Protein AF-A0A0B8P9K5-F1 (afdb_monomer)

Foldseek 3Di:
DQLQVQQVVVVVVVQNFPSVQSVVVSVVCCVVVDDQPPDDPVRDGDCDPPPVVVVVVVVVLVVVVVVVVVPDPVVVCPVVVVVVVVVLVVLLVVLVCCLVPPQCVVVPNDPLSVLLSQLSSLPSNPHNSRSVVSSVVCCVPPNDDPVSVVPSCCCRVHVVRVCCSPVVVVVVVVD

Nearest PDB structures (foldseek):
  7ytj-assembly1_A  TM=3.223E-01  e=4.628E+00  Saccharomyces cerevisiae

InterPro domains:
  IPR004445 Sodium/glutamate symport carrier protein GltS [PF03616] (2-143)
  IPR004445 Sodium/glutamate symport carrier protein GltS [PTHR36178] (4-172)

Secondary structure (DSSP, 8-state):
-HHHHHHHHHHTTT----HHHHHHHHHHHHHHHS-TT---TT-PPP-TT-HHHHHHHHHHHHHHHHHHHHT--GGGGGGGHHHHHHHHHHHHHHHHHHIIIIIHHHTTTSHHHHHHHHHHHHHHTT-HHHHHHHHHHHHHHH---HHHHHHHHIIIIIIHHHHHHHHHHHHHHH-

Sequence (175 aa):
MVGVLLNEAISQTGLQLPLFVSCLFAGIVITNLIPQSYPRITGTKWPTRTAAVDLIADIALGTFLAMSLMSMQLWTLIDLAGPIFAILAMQLLLAVVINIFVVFPAMGKTYDAAVVCAGFGGISLGSTPTAMANMSAVSQKYGYSAQAFIVVPLVCAFFIDLANALIIPYFMGMM

Mean predicted aligned error: 8.98 Å

Structure (mmCIF, N/CA/C/O backbone):
data_AF-A0A0B8P9K5-F1
#
_entry.id   AF-A0A0B8P9K5-F1
#
loop_
_atom_site.group_PDB
_atom_site.id
_atom_site.type_symbol
_atom_site.label_atom_id
_atom_site.label_alt_id
_atom_site.label_comp_id
_atom_site.label_asym_id
_atom_site.label_entity_id
_atom_site.label_seq_id
_atom_site.pdbx_PDB_ins_code
_atom_site.Cartn_x
_atom_site.Cartn_y
_atom_site.Cartn_z
_atom_site.occupancy
_atom_site.B_iso_or_equiv
_atom_site.auth_seq_id
_atom_site.auth_comp_id
_atom_site.auth_asym_id
_atom_site.auth_atom_id
_atom_site.pdbx_PDB_model_num
ATOM 1 N N . MET A 1 1 ? -7.172 2.206 -21.882 1.00 61.75 1 MET A N 1
ATOM 2 C CA . MET A 1 1 ? -8.087 1.783 -22.969 1.00 61.75 1 MET A CA 1
ATOM 3 C C . MET A 1 1 ? -8.369 0.287 -22.912 1.00 61.75 1 MET A C 1
ATOM 5 O O . MET A 1 1 ? -9.501 -0.060 -22.626 1.00 61.75 1 MET A O 1
ATOM 9 N N . VAL A 1 2 ? -7.371 -0.596 -23.063 1.00 73.00 2 VAL A N 1
ATOM 10 C CA . VAL A 1 2 ? -7.585 -2.065 -23.015 1.00 73.00 2 VAL A CA 1
ATOM 11 C C . VAL A 1 2 ? -8.272 -2.531 -21.721 1.00 73.00 2 VAL A C 1
ATOM 13 O O . VAL A 1 2 ? -9.226 -3.293 -21.775 1.00 73.00 2 VAL A O 1
ATOM 16 N N . GLY A 1 3 ? -7.857 -2.013 -20.561 1.00 71.81 3 GLY A N 1
ATOM 17 C CA . GLY A 1 3 ? -8.485 -2.342 -19.273 1.00 71.81 3 GLY A CA 1
ATOM 18 C C . GLY A 1 3 ? -9.931 -1.866 -19.093 1.00 71.81 3 GLY A C 1
ATOM 19 O O . GLY A 1 3 ? -10.678 -2.482 -18.340 1.00 71.81 3 GLY A O 1
ATOM 20 N N . VAL A 1 4 ? -10.334 -0.801 -19.794 1.00 76.06 4 VAL A N 1
ATOM 21 C CA . VAL A 1 4 ? -11.711 -0.271 -19.766 1.00 76.06 4 VAL A CA 1
ATOM 22 C C . VAL A 1 4 ? -12.606 -1.133 -20.649 1.00 76.06 4 VAL A C 1
ATOM 24 O O . VAL A 1 4 ? -13.650 -1.580 -20.198 1.00 76.06 4 VAL A O 1
ATOM 27 N N . LEU A 1 5 ? -12.131 -1.471 -21.853 1.00 77.44 5 LEU A N 1
ATOM 28 C CA . LEU A 1 5 ? -12.816 -2.398 -22.760 1.00 77.44 5 LEU A CA 1
ATOM 29 C C . LEU A 1 5 ? -13.004 -3.783 -22.122 1.00 77.44 5 LEU A C 1
ATOM 31 O O . LEU A 1 5 ? -14.058 -4.395 -22.254 1.00 77.44 5 LEU A O 1
ATOM 35 N N . LEU A 1 6 ? -11.998 -4.262 -21.380 1.00 74.12 6 LEU A N 1
ATOM 36 C CA . LEU A 1 6 ? -12.117 -5.489 -20.590 1.00 74.12 6 LEU A CA 1
ATOM 37 C C . LEU A 1 6 ? -13.143 -5.353 -19.460 1.00 74.12 6 LEU A C 1
ATOM 39 O O . LEU A 1 6 ? -13.880 -6.301 -19.216 1.00 74.12 6 LEU A O 1
ATOM 43 N N . ASN A 1 7 ? -13.219 -4.201 -18.786 1.00 76.62 7 ASN A N 1
ATOM 44 C CA . ASN A 1 7 ? -14.226 -3.979 -17.747 1.00 76.62 7 ASN A CA 1
ATOM 45 C C . ASN A 1 7 ? -15.646 -4.016 -18.323 1.00 76.62 7 ASN A C 1
ATOM 47 O O . AS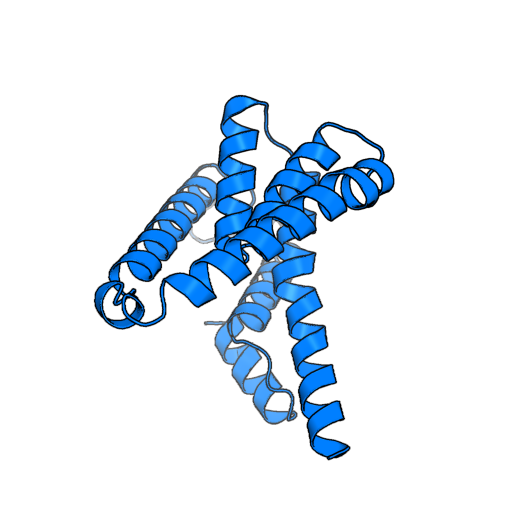N A 1 7 ? -16.508 -4.683 -17.766 1.00 76.62 7 ASN A O 1
ATOM 51 N N . GLU A 1 8 ? -15.869 -3.360 -19.462 1.00 77.44 8 GLU A N 1
ATOM 52 C CA . GLU A 1 8 ? -17.165 -3.356 -20.149 1.00 77.44 8 GLU A CA 1
ATOM 53 C C . GLU A 1 8 ? -17.576 -4.764 -20.595 1.00 77.44 8 GLU A C 1
ATOM 55 O O . GLU A 1 8 ? -18.726 -5.156 -20.403 1.00 77.44 8 GLU A O 1
ATOM 60 N N . ALA A 1 9 ? -16.637 -5.559 -21.119 1.00 74.81 9 ALA A N 1
ATOM 61 C CA . ALA A 1 9 ? -16.892 -6.952 -21.486 1.00 74.81 9 ALA A CA 1
ATOM 62 C C . ALA A 1 9 ? -17.237 -7.829 -20.266 1.00 74.81 9 ALA A C 1
ATOM 64 O O . ALA A 1 9 ? -18.129 -8.671 -20.337 1.00 74.81 9 ALA A O 1
ATOM 65 N N . ILE A 1 10 ? -16.559 -7.615 -19.135 1.00 70.62 10 ILE A N 1
ATOM 66 C CA . ILE A 1 10 ? -16.804 -8.339 -17.880 1.00 70.62 10 ILE A CA 1
ATOM 67 C C . ILE A 1 10 ? -18.134 -7.911 -17.244 1.00 70.62 10 ILE A C 1
ATOM 69 O O . ILE A 1 10 ? -18.879 -8.759 -16.757 1.00 70.62 10 ILE A O 1
ATOM 73 N N . SER A 1 11 ? -18.486 -6.628 -17.310 1.00 69.62 11 SER A N 1
ATOM 74 C CA . SER A 1 11 ? -19.750 -6.102 -16.782 1.00 69.62 11 SER A CA 1
ATOM 75 C C . SER A 1 11 ? -20.970 -6.757 -17.448 1.00 69.62 11 SER A C 1
ATOM 77 O O . SER A 1 11 ? -21.962 -7.054 -16.783 1.00 69.62 11 SER A O 1
ATOM 79 N N . GLN A 1 12 ? -20.867 -7.118 -18.734 1.00 71.00 12 GLN A N 1
ATOM 80 C CA . GLN A 1 12 ? -21.918 -7.865 -19.443 1.00 71.00 12 GLN A CA 1
ATOM 81 C C . GLN A 1 12 ? -22.128 -9.297 -18.922 1.00 71.00 12 GLN A C 1
ATOM 83 O O . GLN A 1 12 ? -23.186 -9.878 -19.152 1.00 71.00 12 GLN A O 1
ATOM 88 N N . THR A 1 13 ? -21.164 -9.866 -18.191 1.00 64.50 13 THR A N 1
ATOM 89 C CA . THR A 1 13 ? -21.288 -11.197 -17.564 1.00 64.50 13 THR A CA 1
ATOM 90 C C . THR A 1 13 ? -21.952 -11.160 -16.181 1.00 64.50 13 THR A C 1
ATOM 92 O O . THR A 1 13 ? -22.089 -12.199 -15.541 1.00 64.50 13 THR A O 1
ATOM 95 N N . GLY A 1 14 ? -22.382 -9.980 -15.711 1.00 66.00 14 GLY A N 1
ATOM 96 C CA . GLY A 1 14 ? -23.017 -9.795 -14.400 1.00 66.00 14 GLY A CA 1
ATOM 97 C C . GLY A 1 14 ? -22.033 -9.658 -13.231 1.00 66.00 14 GLY A C 1
ATOM 98 O O . GLY A 1 14 ? -22.456 -9.486 -12.091 1.00 66.00 14 GLY A O 1
ATOM 99 N N . LEU A 1 15 ? -20.725 -9.695 -13.502 1.00 65.81 15 LEU A N 1
ATOM 100 C CA . LEU A 1 15 ? -19.660 -9.495 -12.521 1.00 65.81 15 LEU A CA 1
ATOM 101 C C . LEU A 1 15 ? -19.269 -8.012 -12.466 1.00 65.81 15 LEU A C 1
ATOM 103 O O . LEU A 1 15 ? -18.616 -7.491 -13.371 1.00 65.81 15 LEU A O 1
ATOM 107 N N . GLN A 1 16 ? -19.650 -7.325 -11.388 1.00 66.38 16 GLN A N 1
ATOM 108 C CA . GLN A 1 16 ? -19.215 -5.950 -11.136 1.00 66.38 16 GLN A CA 1
ATOM 109 C C . GLN A 1 16 ? -17.831 -5.956 -10.487 1.00 66.38 16 GLN A C 1
ATOM 111 O O . GLN A 1 16 ? -17.689 -6.044 -9.270 1.00 66.38 16 GLN A O 1
ATOM 116 N N . LEU A 1 17 ? -16.800 -5.886 -11.326 1.00 68.38 17 LEU A N 1
ATOM 117 C CA . LEU A 1 17 ? -15.412 -5.779 -10.887 1.00 68.38 17 LEU A CA 1
ATOM 118 C C . LEU A 1 17 ? -14.946 -4.314 -10.905 1.00 68.38 17 LEU A C 1
ATOM 120 O O . LEU A 1 17 ? -15.228 -3.603 -11.879 1.00 68.38 17 LEU A O 1
ATOM 124 N N . PRO A 1 18 ? -14.182 -3.857 -9.892 1.00 69.69 18 PRO A N 1
ATOM 125 C CA . PRO A 1 18 ? -13.608 -2.517 -9.891 1.00 69.69 18 PRO A CA 1
ATOM 126 C C . PRO A 1 18 ? -12.758 -2.263 -11.139 1.00 69.69 18 PRO A C 1
ATOM 128 O O . PRO A 1 18 ? -11.951 -3.096 -11.555 1.00 69.69 18 PRO A O 1
ATOM 131 N N . LEU A 1 19 ? -12.903 -1.079 -11.735 1.00 73.06 19 LEU A N 1
ATOM 132 C CA . LEU A 1 19 ? -12.286 -0.741 -13.023 1.00 73.06 19 LEU A CA 1
ATOM 133 C C . LEU A 1 19 ? -10.749 -0.803 -13.001 1.00 73.06 19 LEU A C 1
ATOM 135 O O . LEU A 1 19 ? -10.112 -1.055 -14.025 1.00 73.06 19 LEU A O 1
ATOM 139 N N . PHE A 1 20 ? -10.125 -0.618 -11.836 1.00 71.75 20 PHE A N 1
ATOM 140 C CA . PHE A 1 20 ? -8.677 -0.752 -11.716 1.00 71.75 20 PHE A CA 1
ATOM 141 C C . PHE A 1 20 ? -8.218 -2.220 -11.802 1.00 71.75 20 PHE A C 1
ATOM 143 O O . PHE A 1 20 ? -7.108 -2.460 -12.271 1.00 71.75 20 PHE A O 1
ATOM 150 N N . VAL A 1 21 ? -9.052 -3.198 -11.415 1.00 72.94 21 VAL A N 1
ATOM 151 C CA . VAL A 1 21 ? -8.730 -4.638 -11.455 1.00 72.94 21 VAL A CA 1
ATOM 152 C C . VAL A 1 21 ? -8.571 -5.101 -12.901 1.00 72.94 21 VAL A C 1
ATOM 154 O O . VAL A 1 21 ? -7.568 -5.721 -13.253 1.00 72.94 21 VAL A O 1
ATOM 157 N N . SER A 1 22 ? -9.509 -4.732 -13.776 1.00 78.56 22 SER A N 1
ATOM 158 C CA . SER A 1 22 ? -9.417 -5.027 -15.211 1.00 78.56 22 SER A CA 1
ATOM 159 C C . SER A 1 22 ? -8.262 -4.274 -15.879 1.00 78.56 22 SER A C 1
ATOM 161 O O . SER A 1 22 ? -7.617 -4.811 -16.781 1.00 78.56 22 SER A O 1
ATOM 163 N N . CYS A 1 23 ? -7.940 -3.060 -15.416 1.00 79.25 23 CYS A N 1
ATOM 164 C CA . CYS A 1 23 ? -6.754 -2.324 -15.862 1.00 79.25 23 CYS A CA 1
ATOM 165 C C . CYS A 1 23 ? -5.439 -2.993 -15.442 1.00 79.25 23 CYS A C 1
ATOM 167 O O . CYS A 1 23 ? -4.538 -3.117 -16.275 1.00 79.25 23 CYS A O 1
ATOM 169 N N . LEU A 1 24 ? -5.335 -3.461 -14.196 1.00 78.44 24 LEU A N 1
ATOM 170 C CA . LEU A 1 24 ? -4.181 -4.204 -13.689 1.00 78.44 24 LEU A CA 1
ATOM 171 C C . LEU A 1 24 ? -4.006 -5.511 -14.469 1.00 78.44 24 LEU A C 1
ATOM 173 O O . LEU A 1 24 ? -2.916 -5.790 -14.965 1.00 78.44 24 LEU A O 1
ATOM 177 N N . PHE A 1 25 ? -5.090 -6.272 -14.641 1.00 77.25 25 PHE A N 1
ATOM 178 C CA . PHE A 1 25 ? -5.077 -7.531 -15.382 1.00 77.25 25 PHE A CA 1
ATOM 179 C C . PHE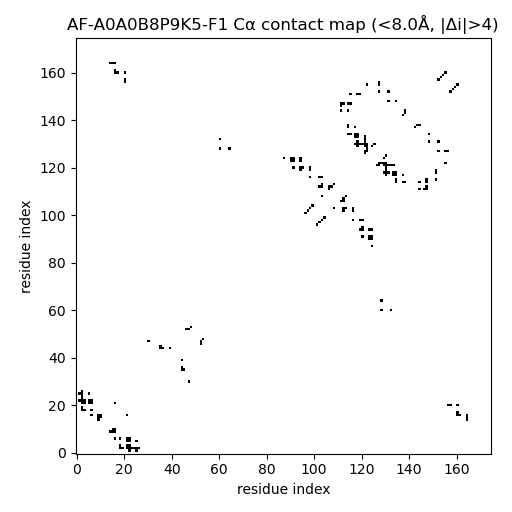 A 1 25 ? -4.654 -7.323 -16.838 1.00 77.25 25 PHE A C 1
ATOM 181 O O . PHE A 1 25 ? -3.766 -8.021 -17.325 1.00 77.25 25 PHE A O 1
ATOM 188 N N . ALA A 1 26 ? -5.198 -6.303 -17.510 1.00 80.12 26 ALA A N 1
ATOM 189 C CA . ALA A 1 26 ? -4.751 -5.912 -18.844 1.00 80.12 26 ALA A CA 1
ATOM 190 C C . ALA A 1 26 ? -3.246 -5.611 -18.867 1.00 80.12 26 ALA A C 1
ATOM 192 O O . ALA A 1 26 ? -2.543 -6.088 -19.753 1.00 80.12 26 ALA A O 1
ATOM 193 N N . GLY A 1 27 ? -2.737 -4.863 -17.884 1.00 77.50 27 GLY A N 1
ATOM 194 C CA . GLY A 1 27 ? -1.311 -4.560 -17.756 1.00 77.50 27 GLY A CA 1
ATOM 195 C C . GLY A 1 27 ? -0.442 -5.810 -17.590 1.00 77.50 27 GLY A C 1
ATOM 196 O O . GLY A 1 27 ? 0.580 -5.936 -18.267 1.00 77.50 27 GLY A O 1
ATOM 197 N N . ILE A 1 28 ? -0.866 -6.756 -16.747 1.00 77.38 28 ILE A N 1
ATOM 198 C CA . ILE A 1 28 ? -0.181 -8.041 -16.530 1.00 77.38 28 ILE A CA 1
ATOM 199 C C . ILE A 1 28 ? -0.156 -8.854 -17.827 1.00 77.38 28 ILE A C 1
ATOM 201 O O . ILE A 1 28 ? 0.909 -9.316 -18.239 1.00 77.38 28 ILE A O 1
ATOM 205 N N . VAL A 1 29 ? -1.307 -8.996 -18.487 1.00 79.75 29 VAL A N 1
ATOM 206 C CA . VAL A 1 29 ? -1.464 -9.748 -19.739 1.00 79.75 29 VAL A CA 1
ATOM 207 C C . VAL A 1 29 ? -0.596 -9.149 -20.840 1.00 7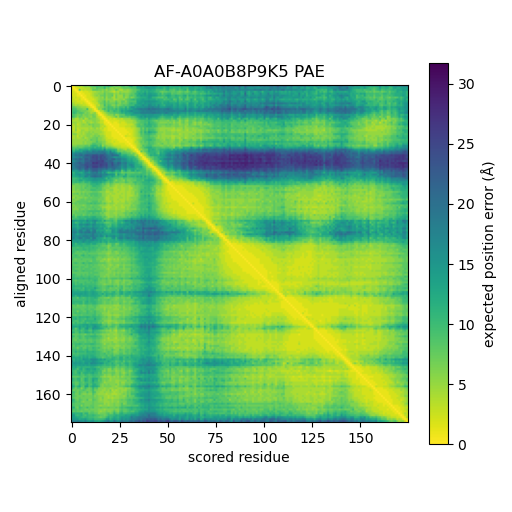9.75 29 VAL A C 1
ATOM 209 O O . VAL A 1 29 ? 0.177 -9.864 -21.469 1.00 79.75 29 VAL A O 1
ATOM 212 N N . ILE A 1 30 ? -0.650 -7.831 -21.024 1.00 77.12 30 ILE A N 1
ATOM 213 C CA . ILE A 1 30 ? 0.163 -7.102 -22.004 1.00 77.12 30 ILE A CA 1
ATOM 214 C C . ILE A 1 30 ? 1.660 -7.290 -21.717 1.00 77.12 30 ILE A C 1
ATOM 216 O O . ILE A 1 30 ? 2.430 -7.563 -22.635 1.00 77.12 30 ILE A O 1
ATOM 220 N N . THR A 1 31 ? 2.078 -7.193 -20.454 1.00 74.94 31 THR A N 1
ATOM 221 C CA . THR A 1 31 ? 3.493 -7.319 -20.068 1.00 74.94 31 THR A CA 1
ATOM 222 C C . THR A 1 31 ? 4.027 -8.746 -20.234 1.00 74.94 31 THR A C 1
ATOM 224 O O . THR A 1 31 ? 5.209 -8.914 -20.519 1.00 74.94 31 THR A O 1
ATOM 227 N N . ASN A 1 32 ? 3.181 -9.770 -20.074 1.00 75.00 32 ASN A N 1
ATOM 228 C CA . ASN A 1 32 ? 3.579 -11.175 -20.225 1.00 75.00 32 ASN A CA 1
ATOM 229 C C . ASN A 1 32 ? 3.453 -11.696 -21.666 1.00 75.00 32 ASN A C 1
ATOM 231 O O . ASN A 1 32 ? 4.258 -12.528 -22.076 1.00 75.00 32 ASN A O 1
ATOM 235 N N . LEU A 1 33 ? 2.460 -11.234 -22.435 1.00 73.62 33 LEU A N 1
ATOM 236 C CA . LEU A 1 33 ? 2.218 -11.700 -23.806 1.00 73.62 33 LEU A CA 1
ATOM 237 C C . LEU A 1 33 ? 3.067 -10.982 -24.849 1.00 73.62 33 LEU A C 1
ATOM 239 O O . LEU A 1 33 ? 3.318 -11.563 -25.901 1.00 73.62 33 LEU A O 1
ATOM 243 N N . ILE A 1 34 ? 3.487 -9.735 -24.609 1.00 68.62 34 ILE A N 1
ATOM 244 C CA . ILE A 1 34 ? 4.313 -9.010 -25.577 1.00 68.62 34 ILE A CA 1
ATOM 245 C C . ILE A 1 34 ? 5.746 -9.551 -25.505 1.00 68.62 34 ILE A C 1
ATOM 247 O O . ILE A 1 34 ? 6.435 -9.326 -24.506 1.00 68.62 34 ILE A O 1
ATOM 251 N N . PRO A 1 35 ? 6.236 -10.239 -26.556 1.00 60.56 35 PRO A N 1
ATOM 252 C CA . PRO A 1 35 ? 7.598 -10.748 -26.581 1.00 60.56 35 PRO A CA 1
ATOM 253 C C . PRO A 1 35 ? 8.589 -9.583 -26.508 1.00 60.56 35 PRO A C 1
ATOM 255 O O . PRO A 1 35 ? 8.377 -8.546 -27.137 1.00 60.56 35 PRO A O 1
ATOM 258 N N . GLN A 1 36 ? 9.740 -9.772 -25.852 1.00 55.34 36 GLN A N 1
ATOM 259 C CA . GLN A 1 36 ? 10.836 -8.781 -25.869 1.00 55.34 36 GLN A CA 1
ATOM 260 C C . GLN A 1 36 ? 11.324 -8.418 -27.286 1.00 55.34 36 GLN A C 1
ATOM 262 O O . GLN A 1 36 ? 12.005 -7.414 -27.469 1.00 55.34 36 GLN A O 1
ATOM 267 N N . SER A 1 37 ? 10.971 -9.244 -28.273 1.00 50.84 37 SER A N 1
ATOM 268 C CA . SER A 1 37 ? 11.275 -9.108 -29.696 1.00 50.84 37 SER A CA 1
ATOM 269 C C . SER A 1 37 ? 10.236 -8.291 -30.482 1.00 50.84 37 SER A C 1
ATOM 271 O O . SER A 1 37 ? 10.418 -8.123 -31.687 1.00 50.84 37 SER A O 1
ATOM 273 N N . TYR A 1 38 ? 9.150 -7.801 -29.871 1.00 50.16 38 TYR A N 1
ATOM 274 C CA . TYR A 1 38 ? 8.123 -7.071 -30.618 1.00 50.16 38 TYR A CA 1
ATOM 275 C C . TYR A 1 38 ? 8.683 -5.730 -31.128 1.00 50.16 38 TYR A C 1
ATOM 277 O O . TYR A 1 38 ? 9.071 -4.885 -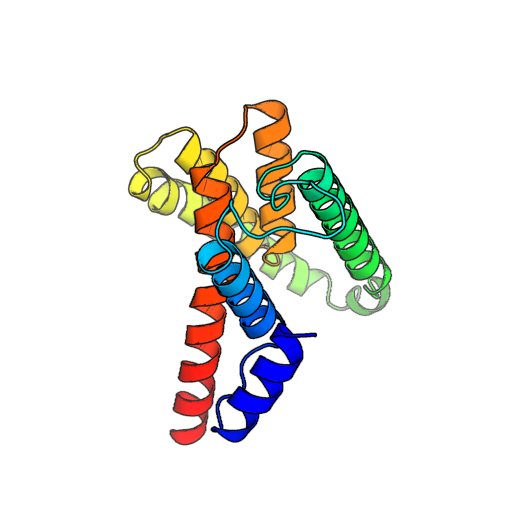30.312 1.00 50.16 38 TYR A O 1
ATOM 285 N N . PRO A 1 39 ? 8.752 -5.511 -32.454 1.00 49.84 39 PRO A N 1
ATOM 286 C CA . PRO A 1 39 ? 9.360 -4.318 -33.017 1.00 49.84 39 PRO A CA 1
ATOM 287 C C . PRO A 1 39 ? 8.427 -3.135 -32.766 1.00 49.84 39 PRO A C 1
ATOM 289 O O . PRO A 1 39 ? 7.371 -2.996 -33.380 1.00 49.84 39 PRO A O 1
ATOM 292 N N . ARG A 1 40 ? 8.797 -2.282 -31.811 1.00 57.06 40 ARG A N 1
ATOM 293 C CA . ARG A 1 40 ? 8.148 -0.985 -31.626 1.00 57.06 40 ARG A CA 1
ATOM 294 C C . ARG A 1 40 ? 8.764 0.037 -32.566 1.00 57.06 40 ARG A C 1
ATOM 296 O O . ARG A 1 40 ? 9.970 0.044 -32.787 1.00 57.06 40 ARG A O 1
ATOM 303 N N . ILE A 1 41 ? 7.921 0.957 -33.023 1.00 54.38 41 ILE A N 1
ATOM 304 C CA . ILE A 1 41 ? 8.254 2.089 -33.904 1.00 54.38 41 ILE A CA 1
ATOM 305 C C . ILE A 1 41 ? 9.385 2.969 -33.321 1.00 54.38 41 ILE A C 1
ATOM 307 O O . ILE A 1 41 ? 10.090 3.647 -34.054 1.00 54.38 41 ILE A O 1
ATOM 311 N N . THR A 1 42 ? 9.593 2.921 -32.001 1.00 53.88 42 THR A N 1
ATOM 312 C CA . THR A 1 42 ? 10.634 3.642 -31.250 1.00 53.88 42 THR A CA 1
ATOM 313 C C . THR A 1 42 ? 11.948 2.869 -31.048 1.00 53.88 42 THR A C 1
ATOM 315 O O . THR A 1 42 ? 12.882 3.428 -30.484 1.00 53.88 42 THR A O 1
ATOM 318 N N . GLY A 1 43 ? 12.046 1.594 -31.450 1.00 52.78 43 GLY A N 1
ATOM 319 C CA . GLY A 1 43 ? 13.263 0.774 -31.299 1.00 52.78 43 GLY A CA 1
ATOM 320 C C . GLY A 1 43 ? 13.629 0.372 -29.859 1.00 52.78 43 GLY A C 1
ATOM 321 O O . GLY A 1 43 ? 14.638 -0.294 -29.641 1.00 52.78 43 GLY A O 1
ATOM 322 N N . THR A 1 44 ? 12.825 0.749 -28.863 1.00 54.94 44 THR A N 1
ATOM 323 C CA . THR A 1 44 ? 13.096 0.483 -27.445 1.00 54.94 44 THR A CA 1
ATOM 324 C C . THR A 1 44 ? 12.370 -0.764 -26.942 1.00 54.94 44 THR A C 1
ATOM 326 O O . THR A 1 44 ? 11.210 -1.020 -27.279 1.00 54.94 44 THR A O 1
ATOM 329 N N . LYS A 1 45 ? 13.065 -1.548 -26.101 1.00 60.34 45 LYS A N 1
ATOM 330 C CA . LYS A 1 45 ? 12.474 -2.668 -25.353 1.00 60.34 45 LYS A CA 1
ATOM 331 C C . LYS A 1 45 ? 11.298 -2.165 -24.514 1.00 60.34 45 LYS A C 1
ATOM 333 O O . LYS A 1 45 ? 11.283 -1.013 -24.082 1.00 60.34 45 LYS A O 1
ATOM 338 N N . TRP A 1 46 ? 10.318 -3.035 -24.270 1.00 63.12 46 TRP A N 1
ATOM 339 C CA . TRP A 1 46 ? 9.204 -2.722 -23.377 1.00 63.12 46 TRP A CA 1
ATOM 340 C C . TRP A 1 46 ? 9.755 -2.215 -22.024 1.00 63.12 46 TRP A C 1
ATOM 342 O O . TRP A 1 46 ? 10.568 -2.923 -21.424 1.00 63.12 46 TRP A O 1
ATOM 352 N N . PRO A 1 47 ? 9.369 -1.011 -21.550 1.00 64.31 47 PRO A N 1
ATOM 353 C CA . PRO A 1 47 ? 9.985 -0.348 -20.397 1.00 64.31 47 PRO A CA 1
ATOM 354 C C . PRO A 1 47 ? 9.504 -0.945 -19.063 1.00 64.31 47 PRO A C 1
ATOM 356 O O . PRO A 1 47 ? 9.069 -0.241 -18.160 1.00 64.31 47 PRO A O 1
ATOM 359 N N . THR A 1 48 ? 9.547 -2.268 -18.923 1.00 63.28 48 THR A N 1
ATOM 360 C CA . THR A 1 48 ? 9.305 -2.926 -17.636 1.00 63.28 48 THR A CA 1
ATOM 361 C C . THR A 1 48 ? 10.528 -2.704 -16.757 1.00 63.28 48 THR A C 1
ATOM 363 O O . THR A 1 48 ? 11.645 -2.985 -17.190 1.00 63.28 48 THR A O 1
ATOM 366 N N . ARG A 1 49 ? 10.316 -2.243 -15.515 1.00 65.56 49 ARG A N 1
ATOM 367 C CA . ARG A 1 49 ? 11.376 -2.018 -14.508 1.00 65.56 49 ARG A CA 1
ATOM 368 C C . ARG A 1 49 ? 12.429 -0.980 -14.920 1.00 65.56 49 ARG A C 1
ATOM 370 O O . ARG A 1 49 ? 13.601 -1.105 -14.577 1.00 65.56 49 ARG A O 1
ATOM 377 N N . THR A 1 50 ? 12.033 0.031 -15.690 1.00 77.88 50 THR A N 1
ATOM 378 C CA . THR A 1 50 ? 12.896 1.191 -15.957 1.00 77.88 50 THR A CA 1
ATOM 379 C C . THR A 1 50 ? 12.639 2.290 -14.936 1.00 77.88 50 THR A C 1
ATOM 381 O O . THR A 1 50 ? 11.479 2.547 -14.621 1.00 77.88 50 THR A O 1
AT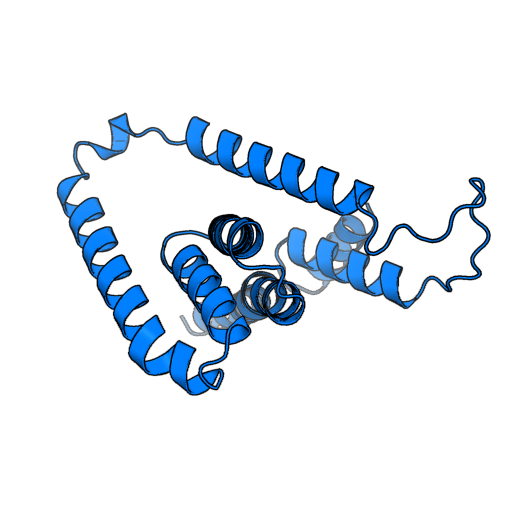OM 384 N N . ALA A 1 51 ? 13.684 3.024 -14.544 1.00 76.56 51 ALA A N 1
ATOM 385 C CA . ALA A 1 51 ? 13.579 4.164 -13.626 1.00 76.56 51 ALA A CA 1
ATOM 386 C C . ALA A 1 51 ? 12.551 5.225 -14.070 1.00 76.56 51 ALA A C 1
ATOM 388 O O . ALA A 1 51 ? 11.962 5.905 -13.240 1.00 76.56 51 ALA A O 1
ATOM 389 N N . ALA A 1 52 ? 12.290 5.346 -15.378 1.00 81.88 52 ALA A N 1
ATOM 390 C CA . ALA A 1 52 ? 11.248 6.227 -15.901 1.00 81.88 52 ALA A CA 1
ATOM 391 C C . ALA A 1 52 ? 9.830 5.804 -15.471 1.00 81.88 52 ALA A C 1
ATOM 393 O O . ALA A 1 52 ? 9.003 6.660 -15.178 1.00 81.88 52 ALA A O 1
ATOM 394 N N . VAL A 1 53 ? 9.544 4.499 -15.419 1.00 81.88 53 VAL A N 1
ATOM 395 C CA . VAL A 1 53 ? 8.238 3.980 -14.976 1.00 81.88 53 VAL A CA 1
ATOM 396 C C . VAL A 1 53 ? 8.090 4.116 -13.467 1.00 81.88 53 VAL A C 1
ATOM 398 O O . VAL A 1 53 ? 7.024 4.522 -13.014 1.00 81.88 53 VAL A O 1
ATOM 401 N N . ASP A 1 54 ? 9.159 3.859 -12.712 1.00 80.50 54 ASP A N 1
ATOM 402 C CA . ASP A 1 54 ? 9.156 4.041 -11.256 1.00 80.50 54 ASP A CA 1
ATOM 403 C C . ASP A 1 54 ? 8.924 5.517 -10.891 1.00 80.50 54 ASP A C 1
ATOM 405 O O . ASP A 1 54 ? 8.065 5.820 -10.068 1.00 80.50 54 ASP A O 1
ATOM 409 N N . LEU A 1 55 ? 9.574 6.453 -11.596 1.00 84.81 55 LEU A N 1
ATOM 410 C CA . LEU A 1 55 ? 9.348 7.891 -11.415 1.00 84.81 55 LEU A CA 1
ATOM 411 C C . LEU A 1 55 ? 7.893 8.295 -11.704 1.00 84.81 55 LEU A C 1
ATOM 413 O O . LEU A 1 55 ? 7.307 9.084 -10.965 1.00 84.81 55 LEU A O 1
ATOM 417 N N . ILE A 1 56 ? 7.296 7.762 -12.775 1.00 87.25 56 ILE A N 1
ATOM 418 C CA . ILE A 1 56 ? 5.886 8.021 -13.098 1.00 87.25 56 ILE A CA 1
ATOM 419 C C . ILE A 1 56 ? 4.975 7.467 -11.997 1.00 87.25 56 ILE A C 1
ATOM 421 O O . ILE A 1 56 ? 4.018 8.141 -11.615 1.00 87.25 56 ILE A O 1
ATOM 425 N N . ALA A 1 57 ? 5.264 6.269 -11.481 1.00 82.25 57 ALA A N 1
ATOM 426 C CA . ALA A 1 57 ? 4.497 5.658 -10.401 1.00 82.25 57 ALA A CA 1
ATOM 427 C C . ALA A 1 57 ? 4.572 6.490 -9.110 1.00 82.25 57 ALA A C 1
ATOM 429 O O . ALA A 1 57 ? 3.533 6.746 -8.502 1.00 82.25 57 ALA A O 1
ATOM 430 N N . ASP A 1 58 ? 5.758 6.979 -8.744 1.00 83.94 58 ASP A N 1
ATOM 431 C CA . ASP A 1 58 ? 5.955 7.833 -7.569 1.00 83.94 58 ASP A CA 1
ATOM 432 C C . ASP A 1 58 ? 5.219 9.175 -7.704 1.00 83.94 58 ASP A C 1
ATOM 434 O O . ASP A 1 58 ? 4.521 9.600 -6.778 1.00 83.94 58 ASP A O 1
ATOM 438 N N . ILE A 1 59 ? 5.301 9.827 -8.872 1.00 89.19 59 ILE A N 1
ATOM 439 C CA . ILE A 1 59 ? 4.572 11.079 -9.140 1.00 89.19 59 ILE A CA 1
ATOM 440 C C . ILE A 1 59 ? 3.056 10.843 -9.100 1.00 89.19 59 ILE A C 1
ATOM 442 O O . ILE A 1 59 ? 2.320 11.633 -8.502 1.00 89.19 59 ILE A O 1
ATOM 446 N N . ALA A 1 60 ? 2.570 9.758 -9.710 1.00 87.56 60 ALA A N 1
ATOM 447 C CA . ALA A 1 60 ? 1.151 9.413 -9.706 1.00 87.56 60 ALA A CA 1
ATOM 448 C C . ALA A 1 60 ? 0.639 9.116 -8.288 1.00 87.56 60 ALA A C 1
ATOM 450 O O . ALA A 1 60 ? -0.423 9.614 -7.910 1.00 87.56 60 ALA A O 1
ATOM 451 N N . LEU A 1 61 ? 1.404 8.367 -7.485 1.00 85.19 61 LEU A N 1
ATOM 452 C CA . LEU A 1 61 ? 1.078 8.076 -6.089 1.00 85.19 61 LEU A CA 1
ATOM 453 C C . LEU A 1 61 ? 1.037 9.361 -5.253 1.00 85.19 61 LEU A C 1
ATOM 455 O O . LEU A 1 61 ? 0.063 9.595 -4.537 1.00 85.19 61 LEU A O 1
ATOM 459 N N . GLY A 1 62 ? 2.049 10.224 -5.384 1.00 85.31 62 GLY A N 1
ATOM 460 C CA . GLY A 1 62 ? 2.090 11.513 -4.693 1.00 85.31 62 GLY A CA 1
ATOM 461 C C . GLY A 1 62 ? 0.909 12.414 -5.064 1.00 85.31 62 GLY A C 1
ATOM 462 O O . GLY A 1 62 ? 0.268 12.991 -4.186 1.00 85.31 62 GLY A O 1
ATOM 463 N N . THR A 1 63 ? 0.556 12.468 -6.351 1.00 87.81 63 THR A N 1
ATOM 464 C CA . THR A 1 63 ? -0.600 13.240 -6.839 1.00 87.81 63 THR A CA 1
ATOM 465 C C . THR A 1 63 ? -1.915 12.668 -6.305 1.00 87.81 63 THR A C 1
ATOM 467 O O . THR A 1 63 ? -2.782 13.423 -5.868 1.00 87.81 63 THR A O 1
ATOM 470 N N . PHE A 1 64 ? -2.063 11.340 -6.279 1.00 85.69 64 PHE A N 1
ATOM 471 C CA . PHE A 1 64 ? -3.237 10.674 -5.712 1.00 85.69 64 PHE A CA 1
ATOM 472 C C . PHE A 1 64 ? -3.423 10.997 -4.223 1.00 85.69 64 PHE A C 1
ATOM 474 O O . PHE A 1 64 ? -4.531 11.331 -3.792 1.00 85.69 64 PHE A O 1
ATOM 481 N N . LEU A 1 65 ? -2.343 10.932 -3.441 1.00 84.62 65 LEU A N 1
ATOM 482 C CA . LEU A 1 65 ? -2.375 11.264 -2.017 1.00 84.62 65 LEU A CA 1
ATOM 483 C C . LEU A 1 65 ? -2.727 12.741 -1.802 1.00 84.62 65 LEU A C 1
ATOM 485 O O . LEU A 1 65 ? -3.566 13.048 -0.957 1.00 84.62 65 LEU A O 1
ATOM 489 N N . ALA A 1 66 ? -2.162 13.647 -2.605 1.00 86.75 66 ALA A N 1
ATOM 490 C CA . ALA A 1 66 ? -2.478 15.072 -2.541 1.00 86.75 66 ALA A CA 1
ATOM 491 C C . ALA A 1 66 ? -3.959 15.357 -2.849 1.00 86.75 66 ALA A C 1
ATOM 493 O O . ALA A 1 66 ? -4.614 16.080 -2.098 1.00 86.75 66 ALA A O 1
ATOM 494 N N . MET A 1 67 ? -4.513 14.747 -3.903 1.00 87.44 67 MET A N 1
ATOM 495 C CA . MET A 1 67 ? -5.938 14.878 -4.240 1.00 87.44 67 MET A CA 1
ATOM 496 C C . MET A 1 67 ? -6.840 14.328 -3.128 1.00 87.44 67 MET A C 1
ATOM 498 O O . MET A 1 67 ? -7.817 14.975 -2.751 1.00 87.44 67 MET A O 1
ATOM 502 N N . SER A 1 68 ? -6.488 13.165 -2.570 1.00 82.44 68 SER A N 1
ATOM 503 C CA . SER A 1 68 ? -7.246 12.539 -1.480 1.00 82.44 68 SER A CA 1
ATOM 504 C C . SER A 1 68 ? -7.289 13.427 -0.232 1.00 82.44 68 SER A C 1
ATOM 506 O O . SER A 1 68 ? -8.338 13.562 0.394 1.00 82.44 68 SER A O 1
ATOM 508 N N . LEU A 1 69 ? -6.168 14.076 0.107 1.00 82.81 69 LEU A N 1
ATOM 509 C CA . LEU A 1 69 ? -6.077 14.987 1.251 1.00 82.81 69 LEU A CA 1
ATOM 510 C C . LEU A 1 69 ? -6.824 16.308 1.015 1.00 82.81 69 LEU A C 1
ATOM 512 O O . LEU A 1 69 ? -7.478 16.800 1.929 1.00 82.81 69 LEU A O 1
ATOM 516 N N . MET A 1 70 ? -6.772 16.870 -0.196 1.00 84.50 70 MET A N 1
ATOM 517 C CA . MET A 1 70 ? -7.466 18.125 -0.522 1.00 84.50 70 MET A CA 1
ATOM 518 C C . MET A 1 70 ? -8.997 17.978 -0.498 1.00 84.50 70 MET A C 1
ATOM 520 O O . MET A 1 70 ? -9.705 18.933 -0.189 1.00 84.50 70 MET A O 1
ATOM 524 N N . SER A 1 71 ? -9.513 16.784 -0.801 1.00 77.88 71 SER A N 1
ATOM 525 C CA . SER A 1 71 ? -10.953 16.501 -0.803 1.00 77.88 71 SER A CA 1
ATOM 526 C C . SER A 1 71 ? -11.541 16.245 0.595 1.00 77.88 71 SER A C 1
ATOM 528 O O . SER A 1 71 ? -12.764 16.145 0.726 1.00 77.88 71 SER A O 1
ATOM 530 N N . MET A 1 72 ? -10.711 16.112 1.636 1.00 80.19 72 MET A N 1
ATOM 531 C CA . MET A 1 72 ? -11.175 15.849 3.000 1.00 80.19 72 MET A CA 1
ATOM 532 C C . MET A 1 72 ? -11.715 17.122 3.655 1.00 80.19 72 MET A C 1
ATOM 534 O O . MET A 1 72 ? -10.974 18.046 3.987 1.00 80.19 72 MET A O 1
ATOM 538 N N . GLN A 1 73 ? -13.018 17.145 3.926 1.00 77.06 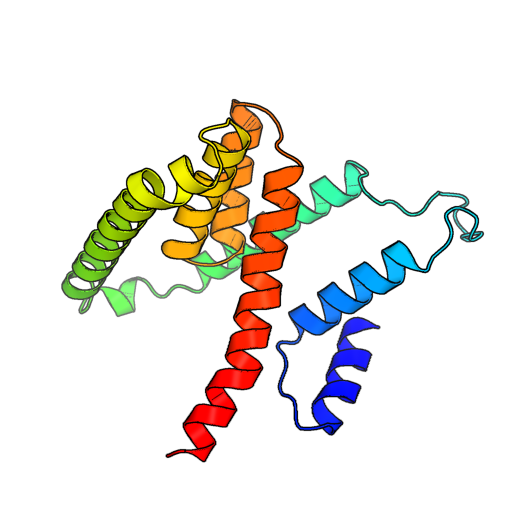73 GLN A N 1
ATOM 539 C CA . GLN A 1 73 ? -13.669 18.229 4.662 1.00 77.06 73 GLN A CA 1
ATOM 540 C C . GLN A 1 73 ? -13.480 18.053 6.174 1.00 77.06 73 GLN A C 1
ATOM 542 O O . GLN A 1 73 ? -14.439 17.793 6.899 1.00 77.06 73 GLN A O 1
ATOM 547 N N . LEU A 1 74 ? -12.242 18.203 6.664 1.00 72.44 74 LEU A N 1
ATOM 548 C CA . LEU A 1 74 ? -11.876 17.982 8.075 1.00 72.44 74 LEU A CA 1
ATOM 549 C C . LEU A 1 74 ? -12.765 18.756 9.063 1.00 72.44 74 LEU A C 1
ATOM 551 O O . LEU A 1 74 ? -13.016 18.277 10.164 1.00 72.44 74 LEU A O 1
ATOM 555 N N . TRP A 1 75 ? -13.285 19.917 8.655 1.00 74.75 75 TRP A N 1
ATOM 556 C CA . TRP A 1 75 ? -14.189 20.727 9.472 1.00 74.75 75 TRP A CA 1
ATOM 557 C C . TRP A 1 75 ? -15.546 20.056 9.727 1.00 74.75 75 TRP A C 1
ATOM 559 O O . TRP A 1 75 ? -16.105 20.230 10.803 1.00 74.75 75 TRP A O 1
ATOM 569 N N . THR A 1 76 ? -16.063 19.257 8.786 1.00 74.88 76 THR A N 1
ATOM 570 C CA . THR A 1 76 ? -17.332 18.515 8.957 1.00 74.88 76 THR A CA 1
ATOM 571 C C . THR A 1 76 ? -17.193 17.314 9.890 1.00 74.88 76 THR A C 1
ATOM 573 O O . THR A 1 76 ? -18.190 16.796 10.382 1.00 74.88 76 THR A O 1
ATOM 576 N N . LEU A 1 77 ? -15.956 16.884 10.163 1.00 70.06 77 LEU A N 1
ATOM 577 C CA . LEU A 1 77 ? -15.654 15.755 11.040 1.00 70.06 77 LEU A CA 1
ATOM 578 C C . LEU A 1 77 ? -15.378 16.194 12.488 1.00 70.06 77 LEU A C 1
ATOM 580 O O . LEU A 1 77 ? -15.223 15.325 13.340 1.00 70.06 77 LEU A O 1
ATOM 584 N N . ILE A 1 78 ? -15.322 17.500 12.792 1.00 75.19 78 ILE A N 1
A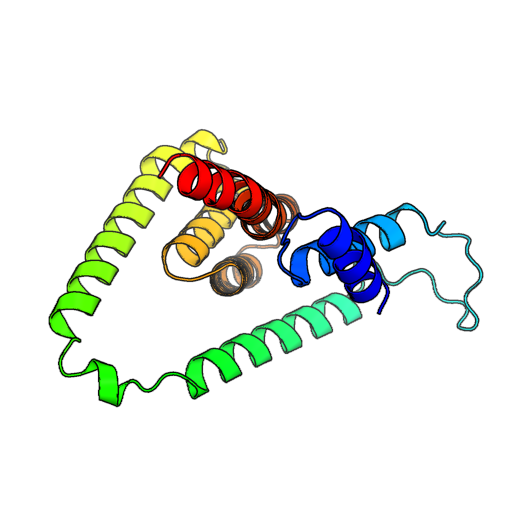TOM 585 C CA . ILE A 1 78 ? -14.975 18.003 14.136 1.00 75.19 78 ILE A CA 1
ATOM 586 C C . ILE A 1 78 ? -15.976 17.515 15.189 1.00 75.19 78 ILE A C 1
ATOM 588 O O . ILE A 1 78 ? -15.561 17.035 16.244 1.00 75.19 78 ILE A O 1
ATOM 592 N N . ASP A 1 79 ? -17.272 17.539 14.877 1.00 80.44 79 ASP A N 1
ATOM 593 C CA . ASP A 1 79 ? -18.321 17.083 15.799 1.00 80.44 79 ASP A CA 1
ATOM 594 C C . ASP A 1 79 ? -18.263 15.564 16.056 1.00 80.44 79 ASP A C 1
ATOM 596 O O . ASP A 1 79 ? -18.744 15.076 17.078 1.00 80.44 79 ASP A O 1
ATOM 600 N N . LEU A 1 80 ? -17.619 14.806 15.159 1.00 80.38 80 LEU A N 1
ATOM 601 C CA . LEU A 1 80 ? -17.389 13.362 15.272 1.00 80.38 80 LEU A CA 1
ATOM 602 C C . LEU A 1 80 ? -15.924 13.014 15.595 1.00 80.38 80 LEU A C 1
ATOM 604 O O . LEU A 1 80 ? -15.553 11.836 15.597 1.00 80.38 80 LEU A O 1
ATOM 608 N N . ALA A 1 81 ? -15.080 14.004 15.902 1.00 81.31 81 ALA A N 1
ATOM 609 C CA . ALA A 1 81 ? -13.642 13.794 16.057 1.00 81.31 81 ALA A CA 1
ATOM 610 C C . ALA A 1 81 ? -13.313 12.833 17.207 1.00 81.31 81 ALA A C 1
ATOM 612 O O . ALA A 1 81 ? -12.413 12.007 17.075 1.00 81.31 81 ALA A O 1
ATOM 613 N N . GLY A 1 82 ? -14.071 12.894 18.310 1.00 86.44 82 GLY A N 1
ATOM 614 C CA . GLY A 1 82 ? -13.906 11.991 19.453 1.00 86.44 82 GLY A CA 1
ATOM 615 C C . GLY A 1 82 ? -14.069 10.512 19.068 1.00 86.44 82 GLY A C 1
ATOM 616 O O . GLY A 1 82 ? -13.117 9.742 19.218 1.00 86.44 82 GLY A O 1
ATOM 617 N N . PRO A 1 83 ? -15.235 10.103 18.530 1.00 87.50 83 PRO A N 1
ATOM 618 C CA . PRO A 1 83 ? -15.451 8.745 18.029 1.00 87.50 83 PRO A CA 1
ATOM 619 C C . PRO A 1 83 ? -14.433 8.298 16.973 1.00 87.50 83 PRO A C 1
ATOM 621 O O . PRO A 1 83 ? -13.918 7.183 17.056 1.00 87.50 83 PRO A O 1
ATOM 624 N N . ILE A 1 84 ? -14.094 9.162 16.010 1.00 88.69 84 ILE A N 1
ATOM 625 C CA . ILE A 1 84 ? -13.129 8.834 14.950 1.00 88.69 84 ILE A CA 1
ATOM 626 C C . ILE A 1 84 ? -11.745 8.562 15.543 1.00 88.69 84 ILE A C 1
ATOM 628 O O . ILE A 1 84 ? -11.107 7.571 15.192 1.00 88.69 84 ILE A O 1
ATOM 632 N N . PHE A 1 85 ? -11.290 9.400 16.474 1.00 88.25 85 PHE A N 1
ATOM 633 C CA . PHE A 1 85 ? -9.990 9.222 17.111 1.00 88.25 85 PHE A CA 1
ATOM 634 C C . PHE A 1 85 ? -9.926 7.925 17.923 1.00 88.25 85 PHE A C 1
ATOM 636 O O . PHE A 1 85 ? -8.921 7.218 17.869 1.00 88.25 85 PHE A O 1
ATOM 643 N N . ALA A 1 86 ? -11.006 7.569 18.626 1.00 91.25 86 ALA A N 1
ATOM 644 C CA . ALA A 1 86 ? -11.088 6.308 19.359 1.00 91.25 86 ALA A CA 1
ATOM 645 C C . ALA A 1 86 ? -10.992 5.090 18.424 1.00 91.25 86 ALA A C 1
ATOM 647 O O . ALA A 1 86 ? -10.237 4.156 18.708 1.00 91.25 86 ALA A O 1
ATOM 648 N N . ILE A 1 87 ? -11.701 5.120 17.290 1.00 91.50 87 ILE A N 1
ATOM 649 C CA . ILE A 1 87 ? -11.651 4.054 16.279 1.00 91.50 87 ILE A CA 1
ATOM 650 C C . ILE A 1 87 ? -10.248 3.954 15.683 1.00 91.50 87 ILE A C 1
ATOM 652 O O . ILE A 1 87 ? -9.676 2.867 15.676 1.00 91.50 87 ILE A O 1
ATOM 656 N N . LEU A 1 88 ? -9.658 5.072 15.252 1.00 89.94 88 LEU A N 1
ATOM 657 C CA . LEU A 1 88 ? -8.316 5.088 14.666 1.00 89.94 88 LEU A CA 1
ATOM 658 C C . LEU A 1 88 ? -7.250 4.611 15.657 1.00 89.94 88 LEU A C 1
ATOM 660 O O . LEU A 1 88 ? -6.350 3.867 15.274 1.00 89.94 88 LEU A O 1
ATOM 664 N N . ALA A 1 89 ? -7.356 4.990 16.932 1.00 91.25 89 ALA A N 1
ATOM 665 C CA . ALA A 1 89 ? -6.446 4.522 17.971 1.00 91.25 89 ALA A CA 1
ATOM 666 C C . ALA A 1 89 ? -6.576 3.008 18.191 1.00 91.25 89 ALA A C 1
ATOM 668 O O . ALA A 1 89 ? -5.568 2.302 18.216 1.00 91.25 89 ALA A O 1
ATOM 669 N N . MET A 1 90 ? -7.803 2.488 18.299 1.00 93.62 90 MET A N 1
ATOM 670 C CA . MET A 1 90 ? -8.037 1.048 18.432 1.00 93.62 90 MET A CA 1
ATOM 671 C C . MET A 1 90 ? -7.551 0.282 17.195 1.00 93.62 90 MET A C 1
ATOM 673 O O . MET A 1 90 ? -6.900 -0.753 17.329 1.00 93.62 90 MET A O 1
ATOM 677 N N . GLN A 1 91 ? -7.806 0.810 16.001 1.00 92.38 91 GLN A N 1
ATOM 678 C CA . GLN A 1 91 ? -7.371 0.246 14.726 1.00 92.38 91 GLN A CA 1
ATOM 679 C C . GLN A 1 91 ? -5.846 0.223 14.613 1.00 92.38 91 GLN A C 1
ATOM 681 O O . GLN A 1 91 ? -5.283 -0.799 14.230 1.00 92.38 91 GLN A O 1
ATOM 686 N N . LEU A 1 92 ? -5.165 1.299 15.017 1.00 92.44 92 LEU A N 1
ATOM 687 C CA . LEU A 1 92 ? -3.706 1.355 15.085 1.00 92.44 92 LEU A CA 1
ATOM 688 C C . LEU A 1 92 ? -3.149 0.319 16.061 1.00 92.44 92 LEU A C 1
ATOM 690 O O . LEU A 1 92 ? -2.223 -0.409 15.707 1.00 92.44 92 LEU A O 1
ATOM 694 N N . LEU A 1 93 ? -3.717 0.219 17.263 1.00 93.69 93 LEU A N 1
ATOM 695 C CA . LEU A 1 93 ? -3.281 -0.757 18.261 1.00 93.69 93 LEU A CA 1
ATOM 696 C C . LEU A 1 93 ? -3.452 -2.191 17.750 1.00 93.69 93 LEU A C 1
ATOM 698 O O . LEU A 1 93 ? -2.503 -2.973 17.803 1.00 93.69 93 LEU A O 1
ATOM 702 N N . LEU A 1 94 ? -4.623 -2.525 17.206 1.00 93.56 94 LEU A N 1
ATOM 703 C CA . LEU A 1 94 ? -4.892 -3.845 16.634 1.00 93.56 94 LEU A CA 1
ATOM 704 C C . LEU A 1 94 ? -3.967 -4.148 15.454 1.00 93.56 94 LEU A C 1
ATOM 706 O O . LEU A 1 94 ? -3.388 -5.232 15.403 1.00 93.56 94 LEU A O 1
ATOM 710 N N . ALA A 1 95 ? -3.776 -3.188 14.547 1.00 92.38 95 ALA A N 1
ATOM 711 C CA . ALA A 1 95 ? -2.876 -3.342 13.413 1.00 92.38 95 ALA A CA 1
ATOM 712 C C . ALA A 1 95 ? -1.448 -3.629 13.885 1.00 92.38 95 ALA A C 1
ATOM 714 O O . ALA A 1 95 ? -0.843 -4.581 13.404 1.00 92.38 95 ALA A O 1
ATOM 715 N N . VAL A 1 96 ? -0.926 -2.876 14.861 1.00 92.56 96 VAL A N 1
ATOM 716 C CA . VAL A 1 96 ? 0.424 -3.077 15.417 1.00 92.56 96 VAL A CA 1
ATOM 717 C C . VAL A 1 96 ? 0.559 -4.443 16.091 1.00 92.56 96 VAL A C 1
ATOM 719 O O . VAL A 1 96 ? 1.533 -5.152 15.834 1.00 92.56 96 VAL A O 1
ATOM 722 N N . VAL A 1 97 ? -0.418 -4.842 16.911 1.00 94.06 97 VAL A N 1
ATOM 723 C CA . VAL A 1 97 ? -0.422 -6.153 17.580 1.00 94.06 97 VAL A CA 1
ATOM 724 C C . VAL A 1 97 ? -0.412 -7.278 16.545 1.00 94.06 97 VAL A C 1
ATOM 726 O O . VAL A 1 97 ? 0.447 -8.157 16.602 1.00 94.06 97 VAL A O 1
ATOM 729 N N . ILE A 1 98 ? -1.299 -7.231 15.551 1.00 93.06 98 ILE A N 1
ATOM 730 C CA . ILE A 1 98 ? -1.354 -8.238 14.481 1.00 93.06 98 ILE A CA 1
ATOM 731 C C . ILE A 1 98 ? -0.041 -8.262 13.692 1.00 93.06 98 ILE A C 1
ATOM 733 O O . ILE A 1 98 ? 0.472 -9.336 13.374 1.00 93.06 98 ILE A O 1
ATOM 737 N N . ASN A 1 99 ? 0.549 -7.099 13.425 1.00 91.06 99 ASN A N 1
ATOM 738 C CA . ASN A 1 99 ? 1.798 -7.017 12.680 1.00 91.06 99 ASN A CA 1
ATOM 739 C C . ASN A 1 99 ? 2.948 -7.727 13.400 1.00 91.06 99 ASN A C 1
ATOM 741 O O . ASN A 1 99 ? 3.697 -8.484 12.788 1.00 91.06 99 ASN A O 1
ATOM 745 N N . ILE A 1 100 ? 3.076 -7.496 14.708 1.00 90.88 100 ILE A N 1
ATOM 746 C CA . ILE A 1 100 ? 4.170 -8.038 15.520 1.00 90.88 100 ILE A CA 1
ATOM 747 C C . ILE A 1 100 ? 3.955 -9.524 15.819 1.00 90.88 100 ILE A C 1
ATOM 749 O O . ILE A 1 100 ? 4.899 -10.308 15.719 1.00 90.88 100 ILE A O 1
ATOM 753 N N . PHE A 1 101 ? 2.736 -9.922 16.190 1.00 91.44 101 PHE A N 1
ATOM 754 C CA . PHE A 1 101 ? 2.461 -11.278 16.675 1.00 91.44 101 PHE A CA 1
ATOM 755 C C . PHE A 1 101 ? 2.061 -12.267 15.581 1.00 91.44 101 PHE A C 1
ATOM 757 O O . PHE A 1 101 ? 2.243 -13.467 15.775 1.00 91.44 101 PHE A O 1
ATOM 764 N N . VAL A 1 102 ? 1.533 -11.798 14.447 1.00 91.69 102 VAL A N 1
ATOM 765 C CA . VAL A 1 102 ? 1.035 -12.669 13.371 1.00 91.69 102 VAL A CA 1
ATOM 766 C C . VAL A 1 102 ? 1.844 -12.472 12.097 1.00 91.69 102 VAL A C 1
ATOM 768 O O . VAL A 1 102 ? 2.496 -13.410 11.648 1.00 91.69 102 VAL A O 1
ATOM 771 N N . VAL A 1 103 ? 1.857 -11.263 11.530 1.00 88.94 103 VAL A N 1
ATOM 772 C CA . VAL A 1 103 ? 2.433 -11.019 10.192 1.00 88.94 103 VAL A CA 1
ATOM 773 C C . VAL A 1 103 ? 3.950 -11.223 10.186 1.00 88.94 103 VAL A C 1
ATOM 775 O O . VAL A 1 103 ? 4.470 -11.986 9.371 1.00 88.94 103 VAL A O 1
ATOM 778 N N . PHE A 1 104 ? 4.665 -10.609 11.131 1.00 90.06 104 PHE A N 1
ATOM 779 C CA . PHE A 1 104 ? 6.122 -10.698 11.220 1.00 90.06 104 PHE A CA 1
ATOM 780 C C . PHE A 1 104 ? 6.648 -12.135 11.423 1.00 90.06 104 PHE A C 1
ATOM 782 O O . PHE A 1 104 ? 7.554 -12.541 10.685 1.00 90.06 104 PHE A O 1
ATOM 789 N N . PRO A 1 105 ? 6.115 -12.948 12.362 1.00 89.00 105 PRO A N 1
ATOM 790 C CA . PRO A 1 105 ? 6.528 -14.342 12.487 1.00 89.00 105 PRO A CA 1
ATOM 791 C C . PRO A 1 105 ? 6.054 -15.214 11.321 1.00 89.00 105 PRO A C 1
ATOM 793 O O . PRO A 1 105 ? 6.824 -16.075 10.898 1.00 89.00 105 PRO A O 1
ATOM 796 N N . ALA A 1 106 ? 4.857 -14.988 10.766 1.00 88.25 106 ALA A N 1
ATOM 797 C CA . ALA A 1 106 ? 4.360 -15.764 9.625 1.00 88.25 106 ALA A CA 1
ATOM 798 C C . ALA A 1 106 ? 5.215 -15.573 8.362 1.00 88.25 106 ALA A C 1
ATOM 800 O O . ALA A 1 106 ? 5.388 -16.509 7.588 1.00 88.25 106 ALA A O 1
ATOM 801 N N . MET A 1 107 ? 5.798 -14.386 8.178 1.00 84.44 107 MET A N 1
ATOM 802 C CA . MET A 1 107 ? 6.696 -14.082 7.058 1.00 84.44 107 MET A CA 1
ATOM 803 C C . MET A 1 107 ? 8.167 -14.462 7.304 1.00 84.44 107 MET A C 1
ATOM 805 O O . MET A 1 107 ? 9.037 -14.121 6.504 1.00 84.44 107 MET A O 1
ATOM 809 N N . GLY A 1 108 ? 8.478 -15.167 8.396 1.00 85.50 108 GLY A N 1
ATOM 810 C CA . GLY A 1 108 ? 9.828 -15.682 8.644 1.00 85.50 108 GLY A CA 1
ATOM 811 C C . GLY A 1 108 ? 10.817 -14.667 9.229 1.00 85.50 108 GLY A C 1
ATOM 812 O O . GLY A 1 108 ? 12.015 -14.938 9.237 1.00 85.50 108 GLY A O 1
ATOM 813 N N . LYS A 1 109 ? 10.336 -13.531 9.762 1.00 87.44 109 LYS A N 1
ATOM 814 C CA . LYS A 1 109 ? 11.136 -12.534 10.510 1.00 87.44 109 LYS A CA 1
ATOM 815 C C . LYS A 1 109 ? 12.330 -11.941 9.736 1.00 87.44 109 LYS A C 1
ATOM 817 O O . LYS A 1 109 ? 13.351 -11.601 10.332 1.00 87.44 109 LYS A O 1
ATOM 822 N N . THR A 1 110 ? 12.222 -11.823 8.415 1.00 89.44 110 THR A N 1
ATOM 823 C CA . THR A 1 110 ? 13.256 -11.239 7.543 1.00 89.44 110 THR A CA 1
ATOM 824 C C . THR A 1 110 ? 13.061 -9.731 7.341 1.00 89.44 110 THR A C 1
ATOM 826 O O . THR A 1 110 ? 12.062 -9.149 7.766 1.00 89.44 110 THR A O 1
ATOM 829 N N . TYR A 1 111 ? 14.006 -9.072 6.660 1.00 86.94 111 TYR A N 1
ATOM 830 C CA . TYR A 1 111 ? 13.826 -7.680 6.229 1.00 86.94 111 TYR A CA 1
ATOM 831 C C . TYR A 1 111 ? 12.596 -7.515 5.326 1.00 86.94 111 TYR A C 1
ATOM 833 O O . TYR A 1 111 ? 11.814 -6.587 5.514 1.00 86.94 111 TYR A O 1
ATOM 841 N N . ASP A 1 112 ? 12.366 -8.461 4.412 1.00 85.88 112 ASP A N 1
ATOM 842 C CA . ASP A 1 112 ? 11.176 -8.457 3.559 1.00 85.88 112 ASP A CA 1
ATOM 843 C C . ASP A 1 112 ? 9.893 -8.530 4.394 1.00 85.88 112 ASP A C 1
ATOM 845 O O . ASP A 1 112 ? 8.946 -7.795 4.118 1.00 85.88 112 ASP A O 1
ATOM 849 N N . ALA A 1 113 ? 9.887 -9.325 5.474 1.00 86.56 113 ALA A N 1
ATOM 850 C CA . ALA A 1 113 ? 8.784 -9.346 6.431 1.00 86.56 113 ALA A CA 1
ATOM 851 C C . ALA A 1 113 ? 8.564 -7.969 7.075 1.00 86.56 113 ALA A C 1
ATOM 853 O O . ALA A 1 113 ? 7.426 -7.537 7.201 1.00 86.56 113 ALA A O 1
ATOM 854 N N . ALA A 1 114 ? 9.628 -7.243 7.435 1.00 88.38 114 ALA A N 1
ATOM 855 C CA . ALA A 1 114 ? 9.511 -5.895 7.992 1.00 88.38 114 ALA A CA 1
ATOM 856 C C . ALA A 1 114 ? 8.928 -4.885 6.983 1.00 88.38 114 ALA A C 1
ATOM 858 O O . ALA A 1 114 ? 8.099 -4.053 7.361 1.00 88.38 114 ALA A O 1
ATOM 859 N N . VAL A 1 115 ? 9.299 -4.978 5.700 1.00 89.44 115 VAL A N 1
ATOM 860 C CA . VAL A 1 115 ? 8.717 -4.135 4.638 1.00 89.44 115 VAL A CA 1
ATOM 861 C C . VAL A 1 115 ? 7.249 -4.501 4.397 1.00 89.44 115 VAL A C 1
ATOM 863 O O . VAL A 1 115 ? 6.411 -3.605 4.287 1.00 89.44 115 VAL A O 1
ATOM 866 N N . VAL A 1 116 ? 6.898 -5.791 4.392 1.00 89.62 116 VAL A N 1
ATOM 867 C CA . VAL A 1 116 ? 5.494 -6.227 4.310 1.00 89.62 116 VAL A CA 1
ATOM 868 C C . VAL A 1 116 ? 4.700 -5.748 5.520 1.00 89.62 116 VAL A C 1
ATOM 870 O O . VAL A 1 116 ? 3.591 -5.253 5.346 1.00 89.62 116 VAL A O 1
ATOM 873 N N . CYS A 1 117 ? 5.271 -5.793 6.723 1.00 90.31 117 CYS A N 1
ATOM 874 C CA . CYS A 1 117 ? 4.656 -5.244 7.926 1.00 90.31 117 CYS A CA 1
ATOM 875 C C . CYS A 1 117 ? 4.397 -3.731 7.799 1.00 90.31 117 CYS A C 1
ATOM 877 O O . CYS A 1 117 ? 3.332 -3.249 8.193 1.00 90.31 117 CYS A O 1
ATOM 879 N N . ALA A 1 118 ? 5.329 -2.966 7.221 1.00 90.00 118 ALA A N 1
ATOM 880 C CA . ALA A 1 118 ? 5.127 -1.538 6.956 1.00 90.00 118 ALA A CA 1
ATOM 881 C C . ALA A 1 118 ? 3.966 -1.292 5.974 1.00 90.00 118 ALA A C 1
ATOM 883 O O . ALA A 1 118 ? 3.144 -0.395 6.191 1.00 90.00 118 ALA A O 1
ATOM 884 N N . GLY A 1 119 ? 3.860 -2.133 4.941 1.00 89.44 119 GLY A N 1
ATOM 885 C CA . GLY A 1 119 ? 2.731 -2.145 4.012 1.00 89.44 119 GLY A CA 1
ATOM 886 C C . GLY A 1 119 ? 1.416 -2.505 4.694 1.00 89.44 119 GLY A C 1
ATOM 887 O O . GLY A 1 119 ? 0.442 -1.768 4.581 1.00 89.44 119 GLY A O 1
ATOM 888 N N . PHE A 1 120 ? 1.395 -3.585 5.472 1.00 89.31 120 PHE A N 1
ATOM 889 C CA . PHE A 1 120 ? 0.217 -4.057 6.194 1.00 89.31 120 PHE A CA 1
ATOM 890 C C . PHE A 1 120 ? -0.335 -2.992 7.144 1.00 89.31 120 PHE A C 1
ATOM 892 O O . PHE A 1 120 ? -1.542 -2.750 7.157 1.00 89.31 120 PHE A O 1
ATOM 899 N N . GLY A 1 121 ? 0.538 -2.299 7.882 1.00 89.19 121 GLY A N 1
ATOM 900 C CA . GLY A 1 121 ? 0.137 -1.162 8.712 1.00 89.19 121 GLY A CA 1
ATOM 901 C C . GLY A 1 121 ? -0.471 -0.023 7.888 1.00 89.19 121 GLY A C 1
ATOM 902 O O . GLY A 1 121 ? -1.480 0.553 8.286 1.00 89.19 121 GLY A O 1
ATOM 903 N N . GLY A 1 122 ? 0.093 0.264 6.710 1.00 87.56 122 GLY A N 1
ATOM 904 C CA . GLY A 1 122 ? -0.424 1.292 5.805 1.00 87.56 122 GLY A CA 1
ATOM 905 C C . GLY A 1 122 ? -1.781 0.952 5.182 1.00 87.56 122 GLY A C 1
ATOM 906 O O . GLY A 1 122 ? -2.631 1.835 5.116 1.00 87.56 122 GLY A O 1
ATOM 907 N N . ILE A 1 123 ? -2.017 -0.302 4.780 1.00 87.44 123 ILE A N 1
ATOM 908 C CA . ILE A 1 123 ? -3.336 -0.765 4.305 1.00 87.44 123 ILE A CA 1
ATOM 909 C C . ILE A 1 123 ? -4.335 -0.730 5.454 1.00 87.44 123 ILE A C 1
ATOM 911 O O . ILE A 1 123 ? -5.428 -0.199 5.294 1.00 87.44 123 ILE A O 1
ATOM 915 N N . SER A 1 124 ? -3.949 -1.264 6.615 1.00 86.19 124 SER A N 1
ATOM 916 C CA . SER A 1 124 ? -4.856 -1.416 7.753 1.00 86.19 124 SER A CA 1
ATOM 917 C C . SER A 1 124 ? -5.389 -0.085 8.255 1.00 86.19 124 SER A C 1
ATOM 919 O O . SER A 1 124 ? -6.497 -0.063 8.760 1.00 86.19 124 SER A O 1
ATOM 921 N N . LEU A 1 125 ? -4.627 1.004 8.135 1.00 84.88 125 LEU A N 1
ATOM 922 C CA . LEU A 1 125 ? -5.019 2.348 8.578 1.00 84.88 125 LEU A CA 1
ATOM 923 C C . LEU A 1 125 ? -5.669 3.197 7.480 1.00 84.88 125 LEU A C 1
ATOM 925 O O . LEU A 1 125 ? -6.105 4.314 7.748 1.00 84.88 125 LEU A O 1
ATOM 929 N N . GLY A 1 126 ? -5.697 2.707 6.243 1.00 83.69 126 GLY A N 1
ATOM 930 C CA . GLY A 1 126 ? -6.122 3.500 5.102 1.00 83.69 126 GLY A CA 1
ATOM 931 C C . GLY A 1 126 ? -6.453 2.630 3.904 1.00 83.69 126 GLY A C 1
ATOM 932 O O . GLY A 1 126 ? -7.514 2.020 3.840 1.00 83.69 126 GLY A O 1
ATOM 933 N N . SER A 1 127 ? -5.572 2.636 2.910 1.00 83.06 127 SER A N 1
ATOM 934 C CA . SER A 1 127 ? -5.797 1.978 1.626 1.00 83.06 127 SER A CA 1
ATOM 935 C C . SER A 1 127 ? -4.486 1.481 1.003 1.00 83.06 127 SER A C 1
ATOM 937 O O . SER A 1 127 ? -3.386 1.722 1.499 1.00 83.06 127 SER A O 1
ATOM 939 N N . THR A 1 128 ? -4.570 0.778 -0.123 1.00 83.75 128 THR A N 1
ATOM 940 C CA . THR A 1 128 ? -3.396 0.338 -0.897 1.00 83.75 128 THR A CA 1
ATOM 941 C C . THR A 1 128 ? -2.345 1.442 -1.146 1.00 83.75 128 THR A C 1
ATOM 943 O O . THR A 1 128 ? -1.157 1.174 -0.957 1.00 83.75 128 THR A O 1
ATOM 946 N N . PRO A 1 129 ? -2.699 2.691 -1.514 1.00 80.69 129 PRO A N 1
ATOM 947 C CA . PRO A 1 129 ? -1.709 3.754 -1.703 1.00 80.69 129 PRO A CA 1
ATOM 948 C C . PRO A 1 129 ? -0.989 4.180 -0.415 1.00 80.69 129 PRO A C 1
ATOM 950 O O . PRO A 1 129 ? 0.193 4.520 -0.479 1.00 80.69 129 PRO A O 1
ATOM 953 N N . THR A 1 130 ? -1.625 4.112 0.761 1.00 86.94 130 THR A N 1
ATOM 954 C CA . THR A 1 130 ? -0.932 4.395 2.033 1.00 86.94 130 THR A CA 1
ATOM 955 C C . THR A 1 130 ? 0.049 3.283 2.402 1.00 86.94 130 THR A C 1
ATOM 957 O O . THR A 1 130 ? 1.120 3.565 2.939 1.00 86.94 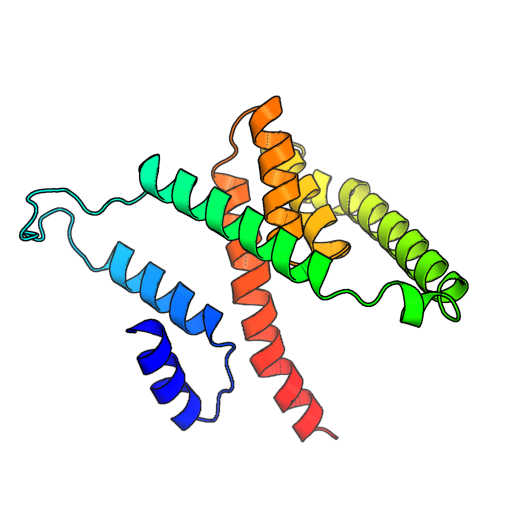130 THR A O 1
ATOM 960 N N . ALA A 1 131 ? -0.239 2.028 2.044 1.00 88.06 131 ALA A N 1
ATOM 961 C CA . ALA A 1 131 ? 0.748 0.952 2.146 1.00 88.06 131 ALA A CA 1
ATOM 962 C C . ALA A 1 131 ? 1.953 1.158 1.239 1.00 88.06 131 ALA A C 1
ATOM 964 O O . ALA A 1 131 ? 3.083 1.036 1.706 1.00 88.06 131 ALA A O 1
ATOM 965 N N . MET A 1 132 ? 1.722 1.511 -0.026 1.00 87.19 132 MET A N 1
ATOM 966 C CA . MET A 1 132 ? 2.806 1.794 -0.968 1.00 87.19 132 MET A CA 1
ATOM 967 C C . MET A 1 132 ? 3.687 2.940 -0.469 1.00 87.19 132 MET A C 1
ATOM 969 O O . MET A 1 132 ? 4.907 2.807 -0.461 1.00 87.19 132 MET A O 1
ATOM 973 N N . ALA A 1 133 ? 3.086 4.018 0.041 1.00 86.81 133 ALA A N 1
ATOM 974 C CA . ALA A 1 133 ? 3.830 5.129 0.629 1.00 86.81 133 ALA A CA 1
ATOM 975 C C . ALA A 1 133 ? 4.698 4.689 1.825 1.00 86.81 133 ALA A C 1
ATOM 977 O O . ALA A 1 133 ? 5.882 5.027 1.881 1.00 86.81 133 ALA A O 1
ATOM 978 N N . ASN A 1 134 ? 4.152 3.885 2.745 1.00 89.56 134 ASN A N 1
ATOM 979 C CA . ASN A 1 134 ? 4.899 3.374 3.900 1.00 89.56 134 ASN A CA 1
ATOM 980 C C . ASN A 1 134 ? 6.048 2.446 3.488 1.00 89.56 134 ASN A C 1
ATOM 982 O O . ASN A 1 134 ? 7.166 2.569 3.990 1.00 89.56 134 ASN A O 1
ATOM 986 N N . MET A 1 135 ? 5.787 1.524 2.563 1.00 90.25 135 MET A N 1
ATOM 987 C CA . MET A 1 135 ? 6.796 0.596 2.054 1.00 90.25 135 MET A CA 1
ATOM 988 C C . MET A 1 135 ? 7.911 1.331 1.312 1.00 90.25 135 MET A C 1
ATOM 990 O O . MET A 1 135 ? 9.081 0.982 1.486 1.00 90.25 135 MET A O 1
ATOM 994 N N . SER A 1 136 ? 7.572 2.366 0.534 1.00 87.19 136 SER A N 1
ATOM 995 C CA . SER A 1 136 ? 8.546 3.223 -0.149 1.00 8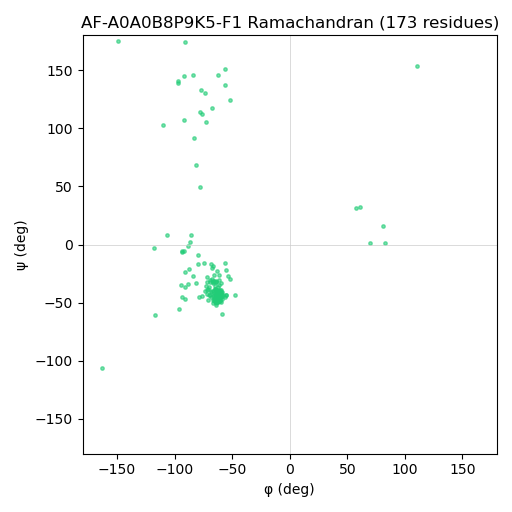7.19 136 SER A CA 1
ATOM 996 C C . SER A 1 136 ? 9.385 4.015 0.846 1.00 87.19 136 SER A C 1
ATOM 998 O O . SER A 1 136 ? 10.606 4.023 0.719 1.00 87.19 136 SER A O 1
ATOM 1000 N N . ALA A 1 137 ? 8.779 4.591 1.887 1.00 86.69 137 ALA A N 1
ATOM 1001 C CA . ALA A 1 137 ? 9.512 5.307 2.932 1.00 86.69 137 ALA A CA 1
ATOM 1002 C C . ALA A 1 137 ? 10.526 4.403 3.663 1.00 86.69 137 ALA A C 1
ATOM 1004 O O . ALA A 1 137 ? 11.665 4.809 3.907 1.00 86.69 137 ALA A O 1
ATOM 1005 N N . VAL A 1 138 ? 10.149 3.157 3.971 1.00 88.38 138 VAL A N 1
ATOM 1006 C CA . VAL A 1 138 ? 11.068 2.173 4.572 1.00 88.38 138 VAL A CA 1
ATOM 1007 C C . VAL A 1 138 ? 12.155 1.764 3.578 1.00 88.38 138 VAL A C 1
ATOM 1009 O O . VAL A 1 138 ? 13.336 1.754 3.924 1.00 88.38 138 VAL A O 1
ATOM 1012 N N . SER A 1 139 ? 11.781 1.491 2.330 1.00 87.75 139 SER A N 1
ATOM 1013 C CA . SER A 1 139 ? 12.712 0.999 1.311 1.00 87.75 139 SER A CA 1
ATOM 1014 C C . SER A 1 139 ? 13.739 2.040 0.874 1.00 87.75 139 SER A C 1
ATOM 1016 O O . SER A 1 139 ? 14.884 1.687 0.600 1.00 87.75 139 SER A O 1
ATOM 1018 N N . GLN A 1 140 ? 13.374 3.325 0.865 1.00 85.25 140 GLN A N 1
ATOM 1019 C CA . GLN A 1 140 ? 14.311 4.422 0.603 1.00 85.25 140 GLN A CA 1
ATOM 1020 C C . GLN A 1 140 ? 15.396 4.527 1.684 1.00 85.25 140 GLN A C 1
ATOM 1022 O O . GLN A 1 140 ? 16.525 4.903 1.381 1.00 85.25 140 GLN A O 1
ATOM 1027 N N . LYS A 1 141 ? 15.074 4.180 2.938 1.00 85.62 141 LYS A N 1
ATOM 1028 C CA . LYS A 1 141 ? 16.008 4.280 4.068 1.00 85.62 141 LYS A CA 1
ATOM 1029 C C . LYS A 1 141 ? 16.822 3.006 4.308 1.00 85.62 141 LYS A C 1
ATOM 1031 O O . LYS A 1 141 ? 17.981 3.104 4.701 1.00 85.62 141 LYS A O 1
ATOM 1036 N N . TYR A 1 142 ? 16.228 1.830 4.108 1.00 85.25 142 TYR A N 1
ATOM 1037 C CA . TYR A 1 142 ? 16.816 0.543 4.507 1.00 85.25 142 TYR A CA 1
ATOM 1038 C C . TYR A 1 142 ? 17.094 -0.418 3.338 1.00 85.25 142 TYR A C 1
ATOM 1040 O O . TYR A 1 142 ? 17.685 -1.474 3.550 1.00 85.25 142 TYR A O 1
ATOM 1048 N N . GLY A 1 143 ? 16.735 -0.046 2.106 1.00 84.56 143 GLY A N 1
ATOM 1049 C CA . GLY A 1 143 ? 16.974 -0.835 0.895 1.00 84.56 143 GLY A CA 1
ATOM 1050 C C . GLY A 1 143 ? 15.696 -1.408 0.279 1.00 84.56 143 GLY A C 1
ATOM 1051 O O . GLY A 1 143 ? 14.690 -1.632 0.949 1.00 84.56 143 GLY A O 1
ATOM 1052 N N . TYR A 1 144 ? 15.722 -1.646 -1.031 1.00 82.62 144 TYR A N 1
ATOM 1053 C CA . TYR A 1 144 ? 14.539 -2.064 -1.785 1.00 82.62 144 TYR A CA 1
ATOM 1054 C C . TYR A 1 144 ? 14.191 -3.547 -1.582 1.00 82.62 144 TYR A C 1
ATOM 1056 O O . TYR A 1 144 ? 15.053 -4.412 -1.731 1.00 82.62 144 TYR A O 1
ATOM 1064 N N . SER A 1 145 ? 12.911 -3.846 -1.321 1.00 82.19 145 SER A N 1
ATOM 1065 C CA . SER A 1 145 ? 12.380 -5.217 -1.259 1.00 82.19 145 SER A CA 1
ATOM 1066 C C . SER A 1 145 ? 11.462 -5.510 -2.449 1.00 82.19 145 SER A C 1
ATOM 1068 O O . SER A 1 145 ? 10.294 -5.126 -2.476 1.00 82.19 145 SER A O 1
ATOM 1070 N N . ALA A 1 146 ? 11.965 -6.248 -3.441 1.00 76.25 146 ALA A N 1
ATOM 1071 C CA . ALA A 1 146 ? 11.167 -6.615 -4.614 1.00 76.25 146 ALA A CA 1
ATOM 1072 C C . ALA A 1 146 ? 10.012 -7.577 -4.277 1.00 76.25 146 ALA A C 1
ATOM 1074 O O . ALA A 1 146 ? 8.966 -7.532 -4.920 1.00 76.25 146 ALA A O 1
ATOM 1075 N N . GLN A 1 147 ? 10.196 -8.445 -3.277 1.00 79.31 147 GLN A N 1
ATOM 1076 C CA . GLN A 1 147 ? 9.182 -9.406 -2.837 1.00 79.31 147 GLN A CA 1
ATOM 1077 C C . GLN A 1 147 ? 7.962 -8.673 -2.269 1.00 79.31 147 GLN A C 1
ATOM 1079 O O . GLN A 1 147 ? 6.837 -8.904 -2.714 1.00 79.31 147 GLN A O 1
ATOM 1084 N N . ALA A 1 148 ? 8.187 -7.734 -1.345 1.00 80.88 148 ALA A N 1
ATOM 1085 C CA . ALA A 1 148 ? 7.109 -7.017 -0.678 1.00 80.88 148 ALA A CA 1
ATOM 1086 C C . ALA A 1 148 ? 6.284 -6.179 -1.672 1.00 80.88 148 ALA A C 1
ATOM 1088 O O . ALA A 1 148 ? 5.055 -6.250 -1.667 1.00 80.88 148 ALA A O 1
ATOM 1089 N N . PHE A 1 149 ? 6.952 -5.456 -2.578 1.00 80.25 149 PHE A N 1
ATOM 1090 C CA . PHE A 1 149 ? 6.309 -4.589 -3.576 1.00 80.25 149 PHE A CA 1
ATOM 1091 C C . PHE A 1 149 ? 5.514 -5.336 -4.653 1.00 80.25 149 PHE A C 1
ATOM 1093 O O . PHE A 1 149 ? 4.688 -4.728 -5.327 1.00 80.25 149 PHE A O 1
ATOM 1100 N N . ILE A 1 150 ? 5.733 -6.642 -4.824 1.00 80.31 150 ILE A N 1
ATOM 1101 C CA . ILE A 1 150 ? 4.914 -7.472 -5.717 1.00 80.31 150 ILE A CA 1
ATOM 1102 C C . ILE A 1 150 ? 3.743 -8.082 -4.946 1.00 80.31 150 ILE A C 1
ATOM 1104 O O . ILE A 1 150 ? 2.605 -8.035 -5.410 1.00 80.31 150 ILE A O 1
ATOM 1108 N N . VAL A 1 151 ? 4.012 -8.651 -3.769 1.00 81.69 151 VAL A N 1
ATOM 1109 C CA . VAL A 1 151 ? 3.015 -9.416 -3.012 1.00 81.69 151 VAL A CA 1
ATOM 1110 C C . VAL A 1 151 ? 1.937 -8.507 -2.431 1.00 81.69 151 VAL A C 1
ATOM 1112 O O . VAL A 1 151 ? 0.754 -8.796 -2.597 1.00 81.69 151 VAL A O 1
ATOM 1115 N N . VAL A 1 152 ? 2.315 -7.402 -1.782 1.00 84.31 152 VAL A N 1
ATOM 1116 C CA . VAL A 1 152 ? 1.363 -6.556 -1.045 1.00 84.31 152 VAL A CA 1
ATOM 1117 C C . VAL A 1 152 ? 0.322 -5.919 -1.975 1.00 84.31 152 VAL A C 1
ATOM 1119 O O . VAL A 1 152 ? -0.867 -6.086 -1.709 1.00 84.31 152 VAL A O 1
ATOM 1122 N N . PRO A 1 153 ? 0.685 -5.272 -3.101 1.00 79.25 153 PRO A N 1
ATOM 1123 C CA . PRO A 1 153 ? -0.316 -4.695 -4.001 1.00 79.25 153 PRO A CA 1
ATOM 1124 C C . PRO A 1 153 ? -1.198 -5.753 -4.656 1.00 79.25 153 PRO A C 1
ATOM 1126 O O . PRO A 1 153 ? -2.386 -5.524 -4.850 1.00 79.25 153 PRO A O 1
ATOM 1129 N N . LEU A 1 154 ? -0.643 -6.922 -4.981 1.00 80.88 154 LEU A N 1
ATOM 1130 C CA . LEU A 1 154 ? -1.403 -7.989 -5.621 1.00 80.88 154 LEU A CA 1
ATOM 1131 C C . LEU A 1 154 ? -2.416 -8.606 -4.647 1.00 80.88 154 LEU A C 1
ATOM 1133 O O . LEU A 1 154 ? -3.581 -8.780 -4.994 1.00 80.88 154 LEU A O 1
ATOM 1137 N N . VAL A 1 155 ? -2.025 -8.863 -3.400 1.00 82.88 155 VAL A N 1
ATOM 1138 C CA . VAL A 1 155 ? -2.965 -9.344 -2.381 1.00 82.88 155 VAL A CA 1
ATOM 1139 C C . VAL A 1 155 ? -4.013 -8.290 -2.061 1.00 82.88 155 VAL A C 1
ATOM 1141 O O . VAL A 1 155 ? -5.207 -8.583 -2.093 1.00 82.88 155 VAL A O 1
ATOM 1144 N N . CYS A 1 156 ? -3.587 -7.058 -1.808 1.00 77.56 156 CYS A N 1
ATOM 1145 C CA . CYS A 1 156 ? -4.479 -6.044 -1.268 1.00 77.56 156 CYS A CA 1
ATOM 1146 C C . CYS A 1 156 ? -5.362 -5.372 -2.315 1.00 77.56 156 CYS A C 1
ATOM 1148 O O . CYS A 1 156 ? -6.493 -5.031 -1.997 1.00 77.56 156 CYS A O 1
ATOM 1150 N N . ALA A 1 157 ? -4.883 -5.191 -3.544 1.00 75.38 157 ALA A N 1
ATOM 1151 C CA . ALA A 1 157 ? -5.666 -4.549 -4.595 1.00 75.38 157 ALA A CA 1
ATOM 1152 C C . ALA A 1 157 ? -6.404 -5.563 -5.477 1.00 75.38 157 ALA A C 1
ATOM 1154 O O . ALA A 1 157 ? -7.492 -5.273 -5.946 1.00 75.38 157 ALA A O 1
ATOM 1155 N N . PHE A 1 158 ? -5.838 -6.744 -5.740 1.00 77.81 158 PHE A N 1
ATOM 1156 C CA . PHE A 1 158 ? -6.470 -7.700 -6.652 1.00 77.81 158 PHE A CA 1
ATOM 1157 C C . PHE A 1 158 ? -7.300 -8.751 -5.909 1.00 77.81 158 PHE A C 1
ATOM 1159 O O . PHE A 1 158 ? -8.489 -8.898 -6.188 1.00 77.81 158 PHE A O 1
ATOM 1166 N N . PHE A 1 159 ? -6.706 -9.477 -4.956 1.00 82.44 159 PHE A N 1
ATOM 1167 C CA . PHE A 1 159 ? -7.403 -10.595 -4.309 1.00 82.44 159 PHE A CA 1
ATOM 1168 C C . PHE A 1 159 ? -8.523 -10.154 -3.366 1.00 82.44 159 PHE A C 1
ATOM 1170 O O . PHE A 1 159 ? -9.597 -10.753 -3.409 1.00 82.44 159 PHE A O 1
ATOM 1177 N N . ILE A 1 160 ? -8.302 -9.119 -2.547 1.00 82.12 160 ILE A N 1
ATOM 1178 C CA . ILE A 1 160 ? -9.346 -8.598 -1.648 1.00 82.12 160 ILE A CA 1
ATOM 1179 C C . ILE A 1 160 ? -10.556 -8.115 -2.455 1.00 82.12 160 ILE A C 1
ATOM 1181 O O . ILE A 1 160 ? -11.688 -8.450 -2.122 1.00 82.12 160 ILE A O 1
ATOM 1185 N N . ASP A 1 161 ? -10.328 -7.409 -3.558 1.00 80.31 161 ASP A N 1
ATOM 1186 C CA . ASP A 1 161 ? -11.416 -6.873 -4.375 1.00 80.31 161 ASP A CA 1
ATOM 1187 C C . ASP A 1 161 ? -12.154 -7.947 -5.167 1.00 80.31 161 ASP A C 1
ATOM 1189 O O . ASP A 1 161 ? -13.376 -7.880 -5.290 1.00 80.31 161 ASP A O 1
ATOM 1193 N N . LEU A 1 162 ? -11.451 -8.976 -5.647 1.00 80.50 162 LEU A N 1
ATOM 1194 C CA . LEU A 1 162 ? -12.096 -10.142 -6.245 1.00 80.50 162 LEU A CA 1
ATOM 1195 C C . LEU A 1 162 ? -12.946 -10.897 -5.215 1.00 80.50 162 LEU A C 1
ATOM 1197 O O . LEU A 1 162 ? -14.072 -11.286 -5.518 1.00 80.50 162 LEU A O 1
ATOM 1201 N N . ALA A 1 163 ? -12.433 -11.080 -3.994 1.00 84.31 163 ALA A N 1
ATOM 1202 C CA . ALA A 1 163 ? -13.195 -11.684 -2.909 1.00 84.31 163 ALA A CA 1
ATOM 1203 C C . ALA A 1 163 ? -14.438 -10.844 -2.587 1.00 84.31 163 ALA A C 1
ATOM 1205 O O . ALA A 1 163 ? -15.533 -11.391 -2.520 1.00 84.31 163 ALA A O 1
ATOM 1206 N N . ASN A 1 164 ? -14.307 -9.520 -2.486 1.00 83.31 164 ASN A N 1
ATOM 1207 C CA . ASN A 1 164 ? -15.431 -8.614 -2.245 1.00 83.31 164 ASN A CA 1
ATOM 1208 C C . ASN A 1 164 ? -16.471 -8.662 -3.374 1.00 83.31 164 ASN A C 1
ATOM 1210 O O . ASN A 1 164 ? -17.667 -8.742 -3.095 1.00 83.31 164 ASN A O 1
ATOM 1214 N N . ALA A 1 165 ? -16.035 -8.688 -4.636 1.00 79.06 165 ALA A N 1
ATOM 1215 C CA . ALA A 1 165 ? -16.923 -8.784 -5.795 1.00 79.06 165 ALA A CA 1
ATOM 1216 C C . ALA A 1 165 ? -17.727 -10.097 -5.838 1.00 79.06 165 ALA A C 1
ATOM 1218 O O . ALA A 1 165 ? -18.781 -10.140 -6.466 1.00 79.06 165 ALA A O 1
ATOM 1219 N N . LEU A 1 166 ? -17.259 -11.157 -5.170 1.00 81.81 166 LEU A N 1
ATOM 1220 C CA . LEU A 1 166 ? -17.975 -12.431 -5.046 1.00 81.81 166 LEU A CA 1
ATOM 1221 C C . LEU A 1 166 ? -18.815 -12.505 -3.763 1.00 81.81 166 LEU A C 1
ATOM 1223 O O . LEU A 1 166 ? -19.975 -12.911 -3.800 1.00 81.81 166 LEU A O 1
ATOM 1227 N N . ILE A 1 167 ? -18.237 -12.100 -2.631 1.00 86.50 167 ILE A N 1
ATOM 1228 C CA . ILE A 1 167 ? -18.843 -12.205 -1.300 1.00 86.50 167 ILE A CA 1
ATOM 1229 C C . ILE A 1 167 ? -20.027 -11.245 -1.166 1.00 86.50 167 ILE A C 1
ATOM 1231 O O . ILE A 1 167 ? -21.065 -11.648 -0.646 1.00 86.50 167 ILE A O 1
ATOM 1235 N N . ILE A 1 168 ? -19.916 -9.999 -1.641 1.00 85.56 168 ILE A N 1
ATOM 1236 C CA . ILE A 1 168 ? -20.980 -8.999 -1.463 1.00 85.56 168 ILE A CA 1
ATOM 1237 C C . ILE A 1 168 ? -22.267 -9.425 -2.192 1.00 85.56 168 ILE A C 1
ATOM 1239 O O . ILE A 1 168 ? -23.302 -9.497 -1.529 1.00 85.56 168 ILE A O 1
ATOM 1243 N N . PRO A 1 169 ? -22.256 -9.788 -3.494 1.00 81.94 169 PRO A N 1
ATOM 1244 C CA . PRO A 1 169 ? -23.458 -10.295 -4.159 1.00 81.94 169 PRO A CA 1
ATOM 1245 C C . PRO A 1 169 ? -23.989 -11.590 -3.543 1.00 81.94 169 PRO A C 1
ATOM 1247 O O . PRO A 1 169 ? -25.200 -11.770 -3.471 1.00 81.94 169 PRO A O 1
ATOM 1250 N N . TYR A 1 170 ? -23.104 -12.471 -3.064 1.00 85.38 170 TYR A N 1
ATOM 1251 C CA . TYR A 1 170 ? -23.504 -13.704 -2.386 1.00 85.38 170 TYR A CA 1
ATOM 1252 C C . TYR A 1 170 ? -24.285 -13.425 -1.092 1.00 85.38 170 TYR A C 1
ATOM 1254 O O . TYR A 1 170 ? -25.361 -13.985 -0.894 1.00 85.38 170 TYR A O 1
ATOM 1262 N N . PHE A 1 171 ? -23.794 -12.518 -0.241 1.00 86.69 171 PHE A N 1
ATOM 1263 C CA . PHE A 1 171 ? -24.510 -12.106 0.970 1.00 86.69 171 PHE A CA 1
ATOM 1264 C C . PHE A 1 171 ? -25.799 -11.346 0.651 1.00 86.69 171 PHE A C 1
ATOM 1266 O O . PHE A 1 171 ? -26.811 -11.591 1.299 1.00 86.69 171 PHE A O 1
ATOM 1273 N N . MET A 1 172 ? -25.791 -10.473 -0.361 1.00 83.88 172 MET A N 1
ATOM 1274 C CA . MET A 1 172 ? -27.003 -9.771 -0.798 1.00 83.88 172 MET A CA 1
ATOM 1275 C C . MET A 1 172 ? -28.067 -10.717 -1.362 1.00 83.88 172 MET A C 1
ATOM 1277 O O . MET A 1 172 ? -29.243 -10.420 -1.232 1.00 83.88 172 MET A O 1
ATOM 1281 N N . GLY A 1 173 ? -27.678 -11.833 -1.984 1.00 81.44 173 GLY A N 1
ATOM 1282 C CA . GLY A 1 173 ? -28.619 -12.852 -2.458 1.00 81.44 173 GLY A CA 1
ATOM 1283 C C . GLY A 1 173 ? -29.132 -13.793 -1.361 1.00 81.44 173 GLY A C 1
ATOM 1284 O O . GLY A 1 173 ? -30.116 -14.494 -1.581 1.00 81.44 173 GLY A O 1
ATOM 1285 N N . MET A 1 174 ? -28.463 -13.837 -0.203 1.00 77.56 174 MET A N 1
ATOM 1286 C CA . MET A 1 174 ? -28.914 -14.573 0.986 1.00 77.56 174 MET A CA 1
ATOM 1287 C C . MET A 1 174 ? -29.847 -13.756 1.895 1.00 77.56 174 MET A C 1
ATOM 1289 O O . MET A 1 174 ? -30.537 -14.357 2.720 1.00 77.56 174 MET A O 1
ATOM 1293 N N . MET A 1 175 ? -29.822 -12.423 1.789 1.00 64.06 175 MET A N 1
ATOM 1294 C CA . MET A 1 175 ? -30.744 -11.503 2.471 1.00 64.06 175 MET A CA 1
ATOM 1295 C C . MET A 1 175 ? -32.051 -11.362 1.695 1.00 64.06 175 MET A C 1
ATOM 1297 O O . MET A 1 175 ? -33.100 -11.272 2.371 1.00 64.06 175 MET A O 1
#

Radius of gyration: 19.29 Å; Cα contacts (8 Å, |Δi|>4): 126; chains: 1; bounding box: 48×36×53 Å

Organism: NCBI:txid1481914

pLDDT: mean 80.22, std 9.87, range [49.84, 94.06]

Solvent-accessible surface area (backbone atoms only — not comparable to full-atom values): 9778 Å² total; per-residue (Å²): 108,70,15,54,57,48,35,57,60,41,45,75,72,74,48,71,66,63,62,64,50,33,34,50,50,41,51,52,50,52,65,71,68,54,57,85,79,60,86,46,98,81,76,56,67,78,71,74,94,34,71,70,52,54,52,51,50,53,52,51,51,52,49,50,53,52,54,58,58,71,70,54,65,63,77,79,42,57,91,48,40,66,65,51,49,54,51,52,52,52,50,50,51,50,41,53,51,43,32,63,73,45,51,25,60,73,53,68,67,40,73,50,21,54,42,37,40,38,22,51,47,20,33,71,76,64,38,69,68,44,9,51,51,40,30,48,59,49,24,75,75,77,51,82,49,73,66,33,70,52,49,51,55,46,47,61,58,43,50,49,49,53,48,47,50,50,49,52,60,53,54,62,74,72,106